Protein AF-A0A158DVG1-F1 (afdb_monomer)

pLDDT: mean 83.38, std 9.46, range [55.06, 93.0]

Foldseek 3Di:
DDDDDDDDQDPVNLVVQCVVCVPPDVVSVVVSVVSVVVVVLVVLLVVLVVVLVVCVVVVDPPNVVSVVVNVVSVVVVVVD

Nearest PDB structures (foldseek):
  8d06-assembly3_G  TM=8.338E-01  e=7.884E+00  synthetic construct
  6zhi-assembly4_C  TM=4.795E-01  e=7.395E+00  Plasmodium falciparum 3D7

Radius of gyration: 17.68 Å; Cα con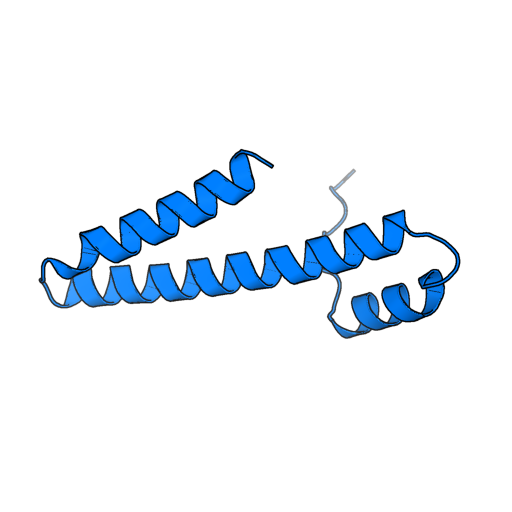tacts (8 Å, |Δi|>4): 30; chains: 1; bounding box: 31×32×47 Å

Mean predicted aligned error: 7.79 Å

Structure (mmCIF, N/CA/C/O backbone):
data_AF-A0A158DVG1-F1
#
_entry.id   AF-A0A158DVG1-F1
#
loop_
_atom_site.group_PDB
_atom_site.id
_atom_site.type_symbol
_atom_site.label_atom_id
_atom_site.label_alt_id
_atom_site.label_comp_id
_atom_site.label_asym_id
_atom_site.label_entity_id
_atom_site.label_seq_id
_atom_site.pdbx_PDB_ins_code
_atom_site.Cartn_x
_atom_site.Cartn_y
_atom_site.Cartn_z
_atom_site.occupancy
_atom_site.B_iso_or_equiv
_atom_site.auth_seq_id
_atom_site.auth_comp_id
_atom_site.auth_asym_id
_atom_site.auth_atom_id
_atom_site.pdbx_PDB_model_num
ATOM 1 N N . MET A 1 1 ? -15.546 -21.111 -19.816 1.00 61.53 1 MET A N 1
ATOM 2 C CA . MET A 1 1 ? -14.129 -21.062 -19.392 1.00 61.53 1 MET A CA 1
ATOM 3 C C . MET A 1 1 ? -14.069 -20.460 -17.996 1.00 61.53 1 MET A C 1
ATOM 5 O O . MET A 1 1 ? -14.785 -19.488 -17.783 1.00 61.53 1 MET A O 1
ATOM 9 N N . PRO A 1 2 ? -13.301 -21.024 -17.049 1.00 80.12 2 PRO A N 1
ATOM 10 C CA . PRO A 1 2 ? -13.088 -20.401 -15.742 1.00 80.12 2 PRO A CA 1
ATOM 11 C C . PRO A 1 2 ? -12.238 -19.127 -15.871 1.00 80.12 2 PRO A C 1
ATOM 13 O O . PRO A 1 2 ? -11.445 -19.004 -16.807 1.00 80.12 2 PRO A O 1
ATOM 16 N N . LEU A 1 3 ? -12.411 -18.181 -14.942 1.00 71.50 3 LEU A N 1
ATOM 17 C CA . LEU A 1 3 ? -11.559 -16.992 -14.862 1.00 71.50 3 LEU A CA 1
ATOM 18 C C . LEU A 1 3 ? -10.127 -17.412 -14.482 1.00 71.50 3 LEU A C 1
ATOM 20 O O . LEU A 1 3 ? -9.970 -18.272 -13.611 1.00 71.50 3 LEU A O 1
ATOM 24 N N . PRO A 1 4 ? -9.086 -16.841 -15.115 1.00 81.19 4 PRO A N 1
ATOM 25 C CA . PRO A 1 4 ? -7.708 -17.137 -14.751 1.00 81.19 4 PRO A CA 1
ATOM 26 C C . PRO A 1 4 ? -7.442 -16.740 -13.295 1.00 81.19 4 PRO A C 1
ATOM 28 O O . PRO A 1 4 ? -7.935 -15.719 -12.812 1.00 81.19 4 PRO A O 1
ATOM 31 N N . SER A 1 5 ? -6.653 -17.552 -12.591 1.00 77.88 5 SER A N 1
ATOM 32 C CA . SER A 1 5 ? -6.249 -17.259 -11.219 1.00 77.88 5 SER A CA 1
ATOM 33 C C . SER A 1 5 ? -5.384 -16.005 -11.190 1.00 77.88 5 SER A C 1
ATOM 35 O O . SER A 1 5 ? -4.333 -15.955 -11.834 1.00 77.88 5 SER A O 1
ATOM 37 N N . PHE A 1 6 ? -5.802 -15.009 -10.414 1.00 82.19 6 PHE A N 1
ATOM 38 C CA . PHE A 1 6 ? -4.961 -13.859 -10.126 1.00 82.19 6 PHE A CA 1
ATOM 39 C C . PHE A 1 6 ? -3.807 -14.290 -9.214 1.00 82.19 6 PHE A C 1
ATOM 41 O O . PHE A 1 6 ? -4.029 -14.731 -8.087 1.00 82.19 6 PHE A O 1
ATOM 48 N N . LEU A 1 7 ? -2.578 -14.165 -9.713 1.00 81.56 7 LEU A N 1
ATOM 49 C CA . LEU A 1 7 ? -1.359 -14.390 -8.945 1.00 81.56 7 LEU A CA 1
ATOM 50 C C . LEU A 1 7 ? -0.751 -13.023 -8.606 1.00 81.56 7 LEU A C 1
ATOM 52 O O . LEU A 1 7 ? -0.311 -12.318 -9.518 1.00 81.56 7 LEU A O 1
ATOM 56 N N . PRO A 1 8 ? -0.750 -12.608 -7.328 1.00 83.56 8 PRO A N 1
ATOM 57 C CA . PRO A 1 8 ? -0.151 -11.342 -6.942 1.00 83.56 8 PRO A CA 1
ATOM 58 C C . PRO A 1 8 ? 1.357 -11.381 -7.201 1.00 83.56 8 PRO A C 1
ATOM 60 O O . PRO A 1 8 ? 2.043 -12.327 -6.823 1.00 83.56 8 PRO A O 1
ATOM 63 N N . VAL A 1 9 ? 1.878 -10.322 -7.818 1.00 88.12 9 VAL A N 1
ATOM 64 C CA . VAL A 1 9 ? 3.302 -10.219 -8.162 1.00 88.12 9 VAL A CA 1
ATOM 65 C C . VAL A 1 9 ? 4.145 -10.176 -6.883 1.00 88.12 9 VAL A C 1
ATOM 67 O O . VAL A 1 9 ? 3.925 -9.344 -6.008 1.00 88.12 9 VAL A O 1
ATOM 70 N N . SER A 1 10 ? 5.145 -11.024 -6.721 1.00 89.94 10 SER A N 1
ATOM 71 C CA . SER A 1 10 ? 6.033 -10.962 -5.556 1.00 89.94 10 SER A CA 1
ATOM 72 C C . SER A 1 10 ? 6.945 -9.725 -5.586 1.00 89.94 10 SER A C 1
ATOM 74 O O . SER A 1 10 ? 7.199 -9.121 -6.630 1.00 89.94 10 SER A O 1
ATOM 76 N N . TYR A 1 11 ? 7.505 -9.345 -4.431 1.00 88.06 11 TYR A N 1
ATOM 77 C CA . TYR A 1 11 ? 8.543 -8.303 -4.377 1.00 88.06 11 TYR A CA 1
ATOM 78 C C . TYR A 1 11 ? 9.776 -8.661 -5.219 1.00 88.06 11 TYR A C 1
ATOM 80 O O . TYR A 1 11 ? 10.414 -7.778 -5.794 1.00 88.06 11 TYR A O 1
ATOM 88 N N . HIS A 1 12 ? 10.112 -9.952 -5.308 1.00 91.00 12 HIS A N 1
ATOM 89 C CA . HIS A 1 12 ? 11.208 -10.422 -6.148 1.00 91.00 12 HIS A CA 1
ATOM 90 C C . HIS A 1 12 ? 10.917 -10.154 -7.629 1.00 91.00 12 HIS A C 1
ATOM 92 O O . HIS A 1 12 ? 11.744 -9.560 -8.317 1.00 91.00 12 HIS A O 1
ATOM 98 N N . GLU A 1 13 ? 9.721 -10.508 -8.100 1.00 91.25 13 GLU A N 1
ATOM 99 C CA . GLU A 1 13 ? 9.301 -10.266 -9.482 1.00 91.25 13 GLU A CA 1
ATOM 100 C C . GLU A 1 13 ? 9.235 -8.771 -9.809 1.00 91.25 13 GLU A C 1
ATOM 102 O O . GLU A 1 13 ? 9.737 -8.367 -10.855 1.00 91.25 13 GLU A O 1
ATOM 107 N N . LEU A 1 14 ? 8.731 -7.926 -8.899 1.00 91.31 14 LEU A N 1
ATOM 108 C CA . LEU A 1 14 ? 8.763 -6.467 -9.075 1.00 91.31 14 LEU A CA 1
ATOM 109 C C . LEU A 1 14 ? 10.195 -5.934 -9.213 1.00 91.31 14 LEU A C 1
ATOM 111 O O . LEU A 1 14 ? 10.458 -5.101 -10.079 1.00 91.31 14 LEU A O 1
ATOM 115 N N . ARG A 1 15 ? 11.149 -6.437 -8.415 1.00 90.69 15 ARG A N 1
ATOM 116 C CA . ARG A 1 15 ? 12.570 -6.063 -8.542 1.00 90.69 1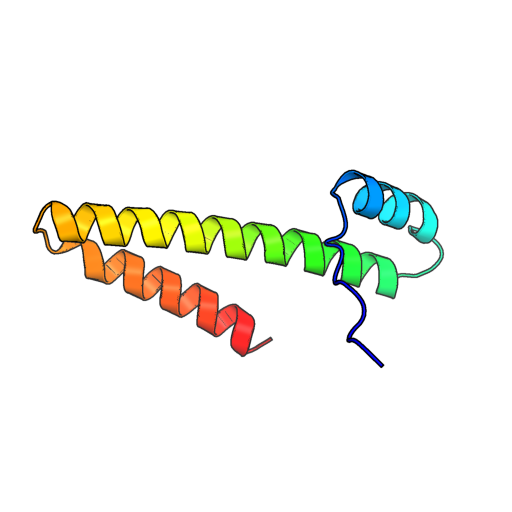5 ARG A CA 1
ATOM 117 C C . ARG A 1 15 ? 13.170 -6.525 -9.866 1.00 90.69 15 ARG A C 1
ATOM 119 O O . ARG A 1 15 ? 13.938 -5.782 -10.475 1.00 90.69 15 ARG A O 1
ATOM 126 N N . VAL A 1 16 ? 12.829 -7.731 -10.318 1.00 93.00 16 VAL A N 1
ATOM 127 C CA . VAL A 1 16 ? 13.269 -8.244 -11.621 1.00 93.00 16 VAL A CA 1
ATOM 128 C C . VAL A 1 16 ? 12.717 -7.372 -12.749 1.00 93.00 16 VAL A C 1
ATOM 130 O O . VAL A 1 16 ?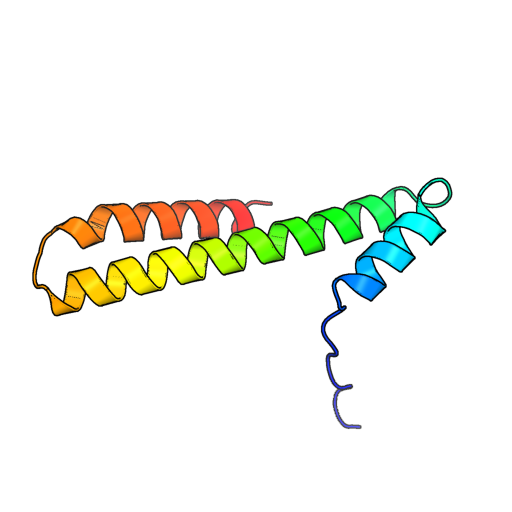 13.486 -6.974 -13.624 1.00 93.00 16 VAL A O 1
ATOM 133 N N . LEU A 1 17 ? 11.428 -7.020 -12.710 1.00 90.44 17 LEU A N 1
ATOM 134 C CA . LEU A 1 17 ? 10.791 -6.119 -13.676 1.00 90.44 17 LEU A CA 1
ATOM 135 C C . LEU A 1 17 ? 11.450 -4.736 -13.668 1.00 90.44 17 LEU A C 1
ATOM 137 O O . LEU A 1 17 ? 11.836 -4.238 -14.725 1.00 90.44 17 LEU A O 1
ATOM 141 N N . TRP A 1 18 ? 11.673 -4.162 -12.485 1.00 90.00 18 TRP A N 1
ATOM 142 C CA . TRP A 1 18 ? 12.366 -2.885 -12.333 1.00 90.00 18 TRP A CA 1
ATOM 143 C C . TRP A 1 18 ? 13.743 -2.899 -12.997 1.00 90.00 18 TRP A C 1
ATOM 145 O O . TRP A 1 18 ? 14.039 -2.032 -13.812 1.00 90.00 18 TRP A O 1
ATOM 155 N N . CYS A 1 19 ? 14.580 -3.896 -12.691 1.00 90.75 19 CYS A N 1
ATOM 156 C CA . CYS A 1 19 ? 15.924 -4.008 -13.257 1.00 90.75 19 CYS A CA 1
ATOM 157 C C . CYS A 1 19 ? 15.904 -4.257 -14.770 1.00 90.75 19 CYS A C 1
ATOM 159 O O . CYS A 1 19 ? 16.713 -3.681 -15.495 1.00 90.75 19 CYS A O 1
ATOM 161 N N . ARG A 1 20 ? 14.981 -5.098 -15.250 1.00 90.62 20 ARG A N 1
ATOM 162 C CA . ARG A 1 20 ? 14.889 -5.489 -16.662 1.00 90.62 20 ARG A CA 1
ATOM 163 C C . ARG A 1 20 ? 14.442 -4.337 -17.561 1.00 90.62 20 ARG A C 1
ATOM 165 O O . ARG A 1 20 ? 14.963 -4.202 -18.666 1.00 90.62 20 ARG A O 1
ATOM 172 N N . TYR A 1 21 ? 13.508 -3.510 -17.093 1.00 87.50 21 TYR A N 1
ATOM 173 C CA . TYR A 1 21 ? 12.894 -2.452 -17.902 1.00 87.50 21 TYR A CA 1
ATOM 174 C C . TYR A 1 21 ? 13.393 -1.041 -17.567 1.00 87.50 21 TYR A C 1
ATOM 176 O O . TYR A 1 21 ? 13.001 -0.086 -18.234 1.00 87.50 21 TYR A O 1
ATOM 184 N N . ARG A 1 22 ? 14.337 -0.906 -16.622 1.00 76.12 22 ARG A N 1
ATOM 185 C CA . ARG A 1 22 ? 14.801 0.376 -16.061 1.00 76.12 22 ARG A CA 1
ATOM 186 C C . ARG A 1 22 ? 15.189 1.460 -17.075 1.00 76.12 22 ARG A C 1
ATOM 188 O O . ARG A 1 22 ? 15.086 2.642 -16.776 1.00 76.12 22 ARG A O 1
ATOM 195 N N . ALA A 1 23 ? 15.717 1.061 -18.226 1.00 75.62 23 ALA A N 1
ATOM 196 C CA . ALA A 1 23 ? 16.199 1.972 -19.266 1.00 75.62 23 ALA A CA 1
ATOM 197 C C . ALA A 1 23 ? 15.447 1.812 -20.596 1.00 75.62 23 ALA A C 1
ATOM 199 O O . ALA A 1 23 ? 15.813 2.443 -21.581 1.00 75.62 23 ALA A O 1
ATOM 200 N N . ARG A 1 24 ? 14.448 0.923 -20.645 1.00 83.81 24 ARG A N 1
ATOM 201 C CA . ARG A 1 24 ? 13.750 0.553 -21.883 1.00 83.81 24 ARG A CA 1
ATOM 202 C C . ARG A 1 24 ? 12.305 1.013 -21.909 1.00 83.81 24 ARG A C 1
ATOM 204 O O . ARG A 1 24 ? 11.810 1.282 -22.994 1.00 83.81 24 ARG A O 1
ATOM 211 N N . ASP A 1 25 ? 11.652 1.075 -20.752 1.00 89.75 25 ASP A N 1
ATOM 212 C CA . ASP A 1 25 ? 10.224 1.357 -20.694 1.00 89.75 25 ASP A CA 1
ATOM 213 C C . ASP A 1 25 ? 9.859 2.139 -19.414 1.00 89.75 25 ASP A C 1
ATOM 215 O O . ASP A 1 25 ? 9.832 1.559 -18.319 1.00 89.75 25 ASP A O 1
ATOM 219 N N . PRO A 1 26 ? 9.610 3.457 -19.523 1.00 88.25 26 PRO A N 1
ATOM 220 C CA . PRO A 1 26 ? 9.231 4.286 -18.383 1.00 88.25 26 PRO A CA 1
ATOM 221 C C . PRO A 1 26 ? 7.827 3.963 -17.846 1.00 88.25 26 PRO A C 1
ATOM 223 O O . PRO A 1 26 ? 7.562 4.207 -16.666 1.00 88.25 26 PRO A O 1
ATOM 226 N N . ASP A 1 27 ? 6.939 3.383 -18.656 1.00 90.88 27 ASP A N 1
ATOM 227 C CA . ASP A 1 27 ? 5.583 3.041 -18.225 1.00 90.88 27 ASP A CA 1
ATOM 228 C C . ASP A 1 27 ? 5.598 1.808 -17.318 1.00 90.88 27 ASP A C 1
ATOM 230 O O . ASP A 1 27 ? 4.947 1.798 -16.270 1.00 90.88 27 ASP A O 1
ATOM 234 N N . VAL A 1 28 ? 6.436 0.811 -17.627 1.00 89.25 28 VAL A N 1
ATOM 235 C CA . VAL A 1 28 ? 6.656 -0.344 -16.735 1.00 89.25 28 VAL A CA 1
ATOM 236 C C . VAL A 1 28 ? 7.250 0.097 -15.396 1.00 89.25 28 VAL A C 1
ATOM 238 O O . VAL A 1 28 ? 6.861 -0.418 -14.347 1.00 89.25 28 VAL A O 1
ATOM 241 N N . GLN A 1 29 ? 8.159 1.076 -15.393 1.00 87.88 29 GLN A N 1
ATOM 242 C CA . GLN A 1 29 ? 8.690 1.630 -14.143 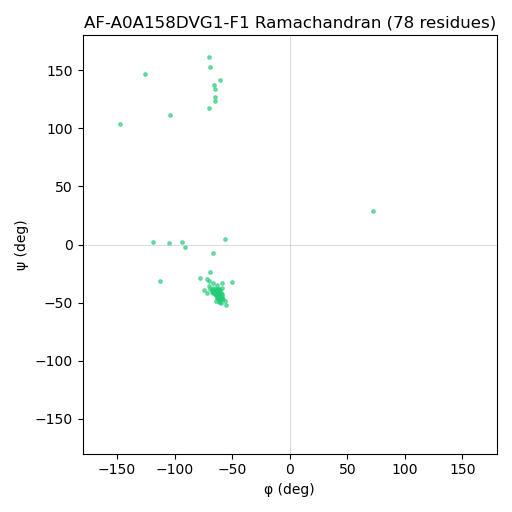1.00 87.88 29 GLN A CA 1
ATOM 243 C C . GLN A 1 29 ? 7.605 2.307 -13.315 1.00 87.88 29 GLN A C 1
ATOM 245 O O . GLN A 1 29 ? 7.520 2.065 -12.109 1.00 87.88 29 GLN A O 1
ATOM 250 N N . ARG A 1 30 ? 6.775 3.137 -13.956 1.00 91.00 30 ARG A N 1
ATOM 251 C CA . ARG A 1 30 ? 5.656 3.802 -13.289 1.00 91.00 30 ARG A CA 1
ATOM 252 C C . ARG A 1 30 ? 4.695 2.774 -12.697 1.00 91.00 30 ARG A C 1
ATOM 254 O O . ARG A 1 30 ? 4.321 2.924 -11.541 1.00 91.00 30 ARG 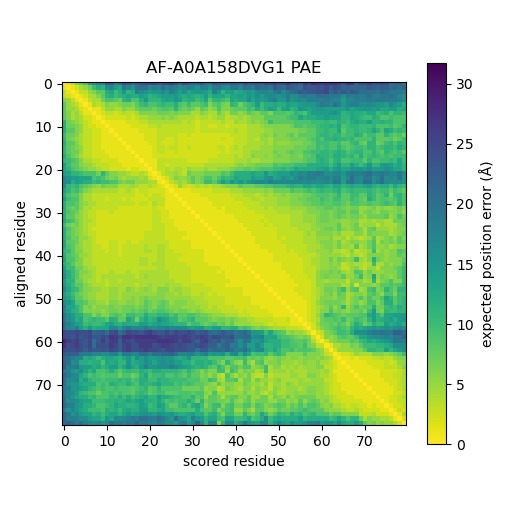A O 1
ATOM 261 N N . LEU A 1 31 ? 4.386 1.703 -13.429 1.00 91.69 31 LEU A N 1
ATOM 262 C CA . LEU A 1 31 ? 3.53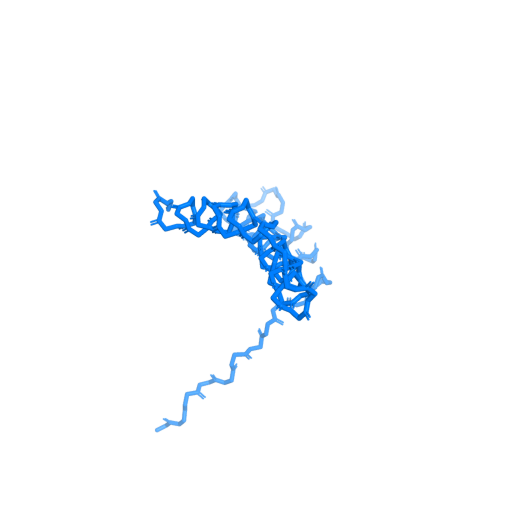2 0.616 -12.949 1.00 91.69 31 LEU A CA 1
ATOM 263 C C . LEU A 1 31 ? 4.136 -0.106 -11.732 1.00 91.69 31 LEU A C 1
ATOM 265 O O . LEU A 1 31 ? 3.440 -0.362 -10.755 1.00 91.69 31 LEU A O 1
ATOM 269 N N . VAL A 1 32 ? 5.435 -0.422 -11.754 1.00 91.81 32 VAL A N 1
ATOM 270 C CA . VAL A 1 32 ? 6.104 -1.072 -10.612 1.00 91.81 32 VAL A CA 1
ATOM 271 C C . VAL A 1 32 ? 6.062 -0.182 -9.366 1.00 91.81 32 VAL A C 1
ATOM 273 O O . VAL A 1 32 ? 5.790 -0.676 -8.270 1.00 91.81 32 VAL A O 1
ATOM 276 N N . L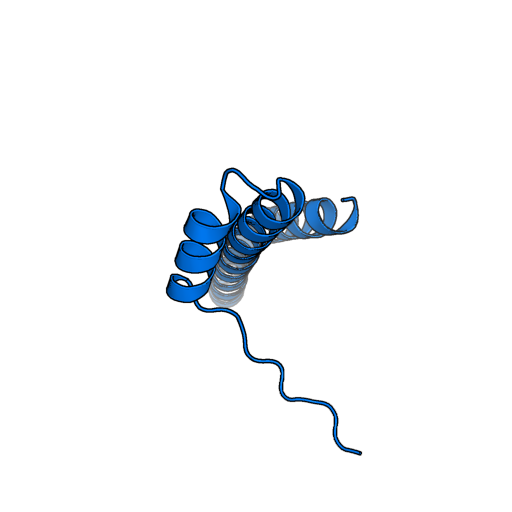EU A 1 33 ? 6.293 1.124 -9.527 1.00 91.94 33 LEU A N 1
ATOM 277 C CA . LEU A 1 33 ? 6.211 2.089 -8.427 1.00 91.94 33 LEU A CA 1
ATOM 278 C C . LEU A 1 33 ? 4.781 2.247 -7.905 1.00 91.94 33 LEU A C 1
ATOM 280 O O . LEU A 1 33 ? 4.586 2.277 -6.693 1.00 91.94 33 LEU A O 1
ATOM 284 N N . GLU A 1 34 ? 3.794 2.297 -8.797 1.00 92.62 34 GLU A N 1
ATOM 285 C CA . GLU A 1 34 ? 2.365 2.298 -8.464 1.00 92.62 34 GLU A CA 1
ATOM 286 C C . GLU A 1 34 ? 1.994 1.075 -7.617 1.00 92.62 34 GLU A C 1
ATOM 288 O O . GLU A 1 34 ? 1.422 1.222 -6.540 1.00 92.62 34 GLU A O 1
ATOM 293 N N . VAL A 1 35 ? 2.403 -0.130 -8.028 1.00 92.81 35 VAL A N 1
ATOM 294 C CA . VAL A 1 35 ? 2.140 -1.359 -7.262 1.00 92.81 35 VAL A CA 1
ATOM 295 C C . VAL A 1 35 ? 2.784 -1.302 -5.875 1.00 92.81 35 VAL A C 1
ATOM 297 O O . VAL A 1 35 ? 2.159 -1.695 -4.889 1.00 92.81 35 VAL A O 1
ATOM 300 N N . GLN A 1 36 ? 4.026 -0.822 -5.775 1.00 92.06 36 GLN A N 1
ATOM 301 C CA . GLN A 1 36 ? 4.706 -0.701 -4.485 1.00 92.06 36 GLN A CA 1
ATOM 302 C C . GLN A 1 36 ? 4.035 0.341 -3.580 1.00 92.06 36 GLN A C 1
ATOM 304 O O . GLN A 1 36 ? 3.870 0.097 -2.386 1.00 92.06 36 GLN A O 1
ATOM 309 N N . ARG A 1 37 ? 3.604 1.470 -4.148 1.00 91.94 37 ARG A N 1
ATOM 310 C CA . ARG A 1 37 ? 2.840 2.501 -3.443 1.00 91.94 37 ARG A CA 1
ATOM 311 C C . ARG A 1 37 ? 1.519 1.943 -2.914 1.00 91.94 37 ARG A C 1
ATOM 313 O O . ARG A 1 37 ? 1.243 2.097 -1.730 1.00 91.94 37 ARG A O 1
ATOM 320 N N . PHE A 1 38 ? 0.741 1.261 -3.756 1.00 91.00 38 PHE A N 1
ATOM 321 C CA . PHE A 1 38 ? -0.546 0.681 -3.361 1.00 91.00 38 PHE A CA 1
ATOM 322 C C . PHE A 1 38 ? -0.415 -0.325 -2.219 1.00 91.00 38 PHE A C 1
ATOM 324 O O . PHE A 1 38 ? -1.260 -0.342 -1.331 1.00 91.00 38 PHE A O 1
ATOM 331 N N . ARG A 1 39 ? 0.657 -1.127 -2.193 1.00 92.38 39 ARG A N 1
ATOM 332 C CA . ARG A 1 39 ? 0.930 -2.023 -1.055 1.00 92.38 39 ARG A CA 1
ATOM 333 C C . ARG A 1 39 ? 1.086 -1.256 0.248 1.00 92.38 39 ARG A C 1
ATOM 335 O O . ARG A 1 39 ? 0.434 -1.611 1.216 1.00 92.38 39 ARG A O 1
ATOM 342 N N . GLY A 1 40 ? 1.862 -0.173 0.236 1.00 91.62 40 GLY A N 1
ATOM 343 C CA . GLY A 1 40 ? 2.020 0.679 1.415 1.00 91.62 40 GLY A CA 1
ATOM 344 C C . GLY A 1 40 ? 0.700 1.292 1.888 1.00 91.62 40 GLY A C 1
ATOM 345 O O . GLY A 1 40 ? 0.439 1.327 3.083 1.00 91.62 40 GLY A O 1
ATOM 346 N N . VAL A 1 41 ? -0.167 1.710 0.961 1.00 92.38 41 VAL A N 1
ATOM 347 C CA . VAL A 1 41 ? -1.496 2.247 1.303 1.00 92.38 41 VAL A CA 1
ATOM 348 C C . VAL A 1 41 ? -2.394 1.180 1.933 1.00 92.38 41 VAL A C 1
ATOM 350 O O . VAL A 1 41 ? -3.111 1.467 2.889 1.00 92.38 41 VAL A O 1
ATOM 353 N N . VAL A 1 42 ? -2.363 -0.054 1.419 1.00 91.44 42 VAL A N 1
ATOM 354 C CA . VAL A 1 42 ? -3.117 -1.177 1.999 1.00 91.44 42 VAL A CA 1
ATOM 355 C C . VAL A 1 42 ? -2.600 -1.518 3.396 1.00 91.44 42 VAL A C 1
A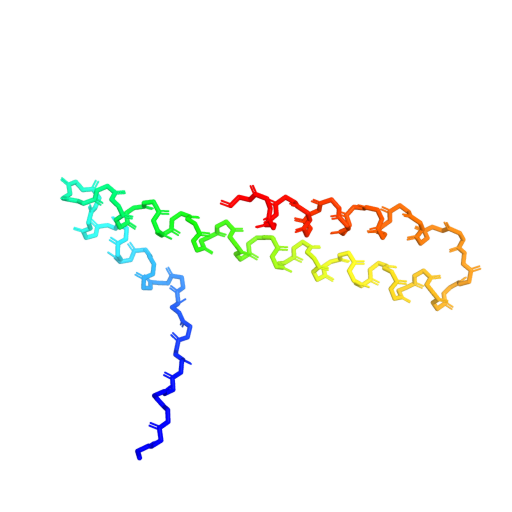TOM 357 O O . VAL A 1 42 ? -3.411 -1.719 4.300 1.00 91.44 42 VAL A O 1
ATOM 360 N N . ASP A 1 43 ? -1.280 -1.531 3.587 1.00 91.81 43 ASP A N 1
ATOM 361 C CA . ASP A 1 43 ? -0.665 -1.765 4.894 1.00 91.81 43 ASP A CA 1
ATOM 362 C C . ASP A 1 43 ? -1.080 -0.670 5.900 1.00 91.81 43 ASP A C 1
ATOM 364 O O . ASP A 1 43 ? -1.534 -0.982 7.001 1.00 91.81 43 ASP A O 1
ATOM 368 N N . GLU A 1 44 ? -1.048 0.608 5.504 1.00 91.56 44 GLU A N 1
ATOM 369 C CA . GLU A 1 44 ? -1.480 1.734 6.350 1.00 91.56 44 GLU A CA 1
ATOM 370 C C . GLU A 1 44 ? -2.982 1.674 6.679 1.00 91.56 44 GLU A C 1
ATOM 372 O O . GLU A 1 44 ? -3.400 1.912 7.817 1.00 91.56 44 GLU A O 1
ATOM 377 N N . ALA A 1 45 ? -3.818 1.303 5.706 1.00 90.62 45 ALA A N 1
ATOM 378 C CA . ALA A 1 45 ? -5.245 1.093 5.933 1.00 90.62 45 ALA A CA 1
ATOM 379 C C . ALA A 1 45 ? -5.498 -0.038 6.944 1.00 90.62 45 ALA A C 1
ATOM 381 O O . ALA A 1 45 ? -6.390 0.081 7.790 1.00 90.62 45 ALA A O 1
ATOM 382 N N . TYR A 1 46 ? -4.703 -1.110 6.889 1.00 90.19 46 TYR A N 1
ATOM 383 C CA . TYR A 1 46 ? -4.787 -2.221 7.832 1.00 90.19 46 TYR A CA 1
ATOM 384 C C . TYR A 1 46 ? -4.364 -1.810 9.251 1.00 90.19 46 TYR A C 1
ATOM 386 O O . TYR A 1 46 ? -5.041 -2.154 10.220 1.00 90.19 46 TYR A O 1
ATOM 394 N N . GLU A 1 47 ? -3.305 -1.012 9.398 1.00 90.56 47 GLU A N 1
ATOM 395 C CA . GLU A 1 47 ? -2.909 -0.450 10.697 1.00 90.56 47 GLU A CA 1
ATOM 396 C C . GLU A 1 47 ? -4.013 0.433 11.300 1.00 90.56 47 GLU A C 1
ATOM 398 O O . GLU A 1 47 ? -4.373 0.282 12.472 1.00 90.56 47 GLU A O 1
ATOM 403 N N . LEU A 1 48 ? -4.615 1.317 10.497 1.00 89.25 48 LEU A N 1
ATOM 404 C CA . LEU A 1 48 ? -5.731 2.158 10.939 1.00 89.25 48 LEU A CA 1
ATOM 405 C C . LEU A 1 48 ? -6.949 1.328 11.353 1.00 89.25 48 LEU A C 1
ATOM 407 O O . LEU A 1 48 ? -7.584 1.642 12.362 1.00 89.25 48 LEU A O 1
ATOM 411 N N . GLN A 1 49 ? -7.259 0.256 10.617 1.00 87.50 49 GLN A N 1
ATOM 412 C CA . GLN A 1 49 ? -8.326 -0.674 10.983 1.00 87.50 49 GLN A CA 1
ATOM 413 C C . GLN A 1 49 ? -8.084 -1.273 12.378 1.00 87.50 49 GLN A C 1
ATOM 415 O O . GLN A 1 49 ? -8.999 -1.270 13.203 1.00 87.50 49 GLN A O 1
ATOM 420 N N . GLN A 1 50 ? -6.866 -1.739 12.674 1.00 88.31 50 GLN A N 1
ATOM 421 C CA . GLN A 1 50 ? -6.537 -2.297 13.992 1.00 88.31 50 GLN A CA 1
ATOM 422 C C . GLN A 1 50 ? -6.694 -1.266 15.114 1.00 88.31 50 GLN A C 1
ATOM 424 O O . GLN A 1 50 ? -7.203 -1.593 16.188 1.00 88.31 50 GLN A O 1
ATOM 429 N N . VAL A 1 51 ? -6.296 -0.012 14.874 1.00 86.06 51 VAL A N 1
ATOM 430 C CA . VAL A 1 51 ? -6.485 1.082 15.839 1.00 86.06 51 VAL A CA 1
ATOM 431 C C . VAL A 1 51 ? -7.972 1.326 16.098 1.00 86.06 51 VAL A C 1
ATOM 433 O O . VAL A 1 51 ? -8.382 1.413 17.255 1.00 86.06 51 VAL A O 1
ATOM 436 N N . ILE A 1 52 ? -8.793 1.388 15.045 1.00 84.12 52 ILE A N 1
ATOM 437 C CA . ILE A 1 52 ? -10.250 1.553 15.162 1.00 84.12 52 ILE A CA 1
ATOM 438 C C . ILE A 1 52 ? -10.859 0.410 15.979 1.00 84.12 52 ILE A C 1
ATOM 440 O O . ILE A 1 52 ? -11.673 0.666 16.868 1.00 84.12 52 ILE A O 1
ATOM 444 N N . GLU A 1 53 ? -10.463 -0.832 15.697 1.00 82.88 53 GLU A N 1
ATOM 445 C CA . GLU A 1 53 ? -10.954 -2.019 16.395 1.00 82.88 53 GLU A CA 1
ATOM 446 C C . GLU A 1 53 ? -10.551 -2.018 17.875 1.00 82.88 53 GLU A C 1
ATOM 448 O O . GLU A 1 53 ? -11.387 -2.275 18.745 1.00 82.88 53 GLU A O 1
ATOM 453 N N . LYS A 1 54 ? -9.299 -1.665 18.182 1.00 82.50 54 LYS A N 1
ATOM 454 C CA . LYS A 1 54 ? -8.815 -1.531 19.559 1.00 82.50 54 LYS A CA 1
ATOM 455 C C . LYS A 1 54 ? -9.582 -0.448 20.321 1.00 82.50 54 LYS A C 1
ATOM 457 O O . LYS A 1 54 ? -10.100 -0.718 21.401 1.00 82.50 54 LYS A O 1
ATOM 462 N N . CYS A 1 55 ? -9.723 0.748 19.747 1.00 78.00 55 CYS A N 1
ATOM 463 C CA . CYS A 1 55 ? -10.450 1.851 20.381 1.00 78.00 55 CYS A CA 1
ATOM 464 C C . CYS A 1 55 ? -11.938 1.538 20.592 1.00 78.00 55 CYS A C 1
ATOM 466 O O . CYS A 1 55 ? -12.501 1.949 21.605 1.00 78.00 55 CYS A O 1
ATOM 468 N N . TRP A 1 56 ? -12.569 0.796 19.672 1.00 74.69 56 TRP A N 1
ATOM 469 C CA . TRP A 1 56 ? -13.950 0.331 19.841 1.00 74.69 56 TRP A CA 1
ATOM 470 C C . TRP A 1 56 ? -14.089 -0.610 21.036 1.00 74.69 56 TRP A C 1
ATOM 472 O O . TRP A 1 56 ? -15.010 -0.465 21.835 1.00 74.69 56 TRP A O 1
ATOM 482 N N . ARG A 1 57 ? -13.155 -1.559 21.179 1.00 76.12 57 ARG A N 1
ATOM 483 C CA . ARG A 1 57 ? -13.137 -2.509 22.300 1.00 76.12 57 ARG A CA 1
ATOM 484 C C . ARG A 1 57 ? -12.851 -1.825 23.640 1.00 76.12 57 ARG A C 1
ATOM 486 O O . ARG A 1 57 ? -13.370 -2.265 24.658 1.00 76.12 57 ARG A O 1
ATOM 493 N N . GLU A 1 58 ? -12.048 -0.764 23.637 1.0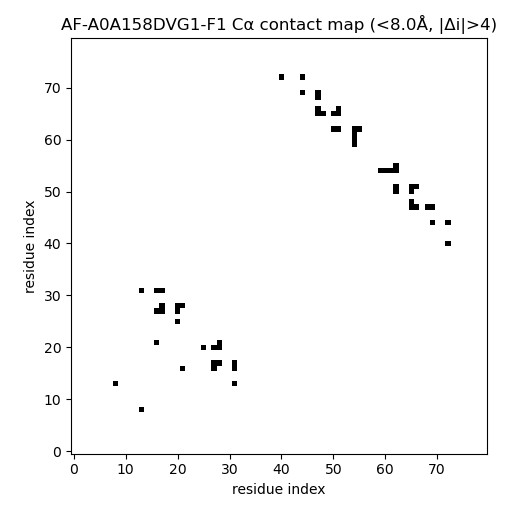0 79.19 58 GLU A N 1
ATOM 494 C CA . GLU A 1 58 ? -11.628 -0.031 24.841 1.00 79.19 58 GLU A CA 1
ATOM 495 C C . GLU A 1 58 ? -12.567 1.141 25.215 1.00 79.19 58 GLU A C 1
ATOM 497 O O . GLU A 1 58 ? -12.376 1.772 26.252 1.00 79.19 58 GLU A O 1
ATOM 502 N N . GLY A 1 59 ? -13.617 1.412 24.425 1.00 60.22 59 GLY A N 1
ATOM 503 C CA . GLY A 1 59 ? -14.728 2.300 24.798 1.00 60.22 59 GLY A CA 1
ATOM 504 C C . GLY A 1 59 ? -14.419 3.806 24.826 1.00 60.22 59 GLY A C 1
ATOM 505 O O . GLY A 1 59 ? -15.044 4.532 25.596 1.00 60.22 59 GLY A O 1
ATOM 506 N N . GLY A 1 60 ? -13.471 4.296 24.015 1.00 60.88 60 GLY A N 1
ATOM 507 C CA . GLY A 1 60 ? -13.009 5.694 24.057 1.00 60.88 60 GLY A CA 1
ATOM 508 C C . GLY A 1 60 ? -13.072 6.451 22.723 1.00 60.88 60 GLY A C 1
ATOM 509 O O . GLY A 1 60 ? -12.802 5.900 21.659 1.00 60.88 60 GLY A O 1
ATOM 510 N N . HIS A 1 61 ? -13.342 7.761 22.795 1.00 58.28 61 HIS A N 1
ATOM 511 C CA . HIS A 1 61 ? -13.496 8.728 21.687 1.00 58.28 61 HIS A CA 1
ATOM 512 C C . HIS A 1 61 ? -12.311 8.865 20.690 1.00 58.28 61 HIS A C 1
ATOM 514 O O . HIS A 1 61 ? -12.378 9.688 19.777 1.00 58.28 61 HIS A O 1
ATOM 520 N N . GLY A 1 62 ? -11.241 8.063 20.799 1.00 60.19 62 GLY A N 1
ATOM 521 C CA . GLY A 1 62 ? -10.084 8.065 19.882 1.00 60.19 62 GLY A CA 1
ATOM 522 C C . GLY A 1 62 ? -10.389 7.599 18.448 1.00 60.19 62 GLY A C 1
ATOM 523 O O . GLY A 1 62 ? -9.554 7.721 17.554 1.00 60.19 62 GLY A O 1
ATOM 524 N N . GLN A 1 63 ? -11.603 7.107 18.210 1.00 63.53 63 GLN A N 1
ATOM 525 C CA . GLN A 1 63 ? -12.041 6.508 16.951 1.00 63.53 63 GLN A CA 1
ATOM 526 C C . GLN A 1 63 ? -12.207 7.494 15.783 1.00 63.53 63 GLN A C 1
ATOM 528 O O . GLN A 1 63 ? -11.976 7.130 14.631 1.00 63.53 63 GLN A O 1
ATOM 533 N N . LEU A 1 64 ? -12.582 8.747 16.066 1.00 69.69 64 LEU A N 1
ATOM 534 C CA . LEU A 1 64 ? -12.885 9.756 15.039 1.00 69.69 64 LEU A CA 1
ATOM 535 C C . LEU A 1 64 ? -11.661 10.126 14.190 1.00 69.69 64 LEU A C 1
ATOM 537 O O . LEU A 1 64 ? -11.782 10.291 12.980 1.00 69.69 64 LEU A O 1
ATOM 541 N N . VAL A 1 65 ? -10.474 10.206 14.799 1.00 78.94 65 VAL A N 1
ATOM 542 C CA . VAL A 1 65 ? -9.244 10.592 14.087 1.00 78.94 65 VAL A CA 1
ATOM 543 C C . VAL A 1 65 ? -8.763 9.479 13.154 1.00 78.94 65 VAL A C 1
ATOM 545 O O . VAL A 1 65 ? -8.361 9.761 12.028 1.00 78.94 65 VAL A O 1
ATOM 548 N N . ALA A 1 66 ? -8.814 8.215 13.586 1.00 79.19 66 ALA A N 1
ATOM 549 C CA . ALA A 1 66 ? -8.412 7.086 12.745 1.00 79.19 66 ALA A CA 1
ATOM 550 C C . ALA A 1 66 ? -9.373 6.887 11.559 1.00 79.19 66 ALA A C 1
ATOM 552 O O . ALA A 1 66 ? -8.921 6.653 10.439 1.00 79.19 66 ALA A O 1
ATOM 553 N N . LEU A 1 67 ? -10.681 7.062 11.782 1.00 79.31 67 LEU A N 1
ATOM 554 C CA . LEU A 1 67 ? -11.688 7.046 10.717 1.00 79.31 67 LEU A CA 1
ATOM 555 C C . LEU A 1 67 ? -11.478 8.175 9.703 1.00 79.31 67 LEU A C 1
ATOM 557 O O . LEU A 1 67 ? -11.563 7.931 8.501 1.00 79.31 67 LEU A O 1
ATOM 561 N N . GLU A 1 68 ? -11.159 9.387 10.163 1.00 82.00 68 GLU A N 1
ATOM 562 C CA . GLU A 1 68 ? -10.881 10.508 9.261 1.00 82.00 68 GLU A CA 1
ATOM 563 C C . GLU A 1 68 ? -9.599 10.277 8.447 1.00 82.00 68 GLU A C 1
ATOM 565 O O . GLU A 1 68 ? -9.582 10.508 7.240 1.00 82.00 68 GLU A O 1
ATOM 570 N N . LYS A 1 69 ? -8.541 9.730 9.060 1.00 84.19 69 LYS A N 1
ATOM 571 C CA . LYS A 1 69 ? -7.321 9.347 8.331 1.00 84.19 69 LYS A CA 1
ATOM 572 C C . LYS A 1 69 ? -7.589 8.276 7.275 1.00 84.19 69 LYS A C 1
ATOM 574 O O . LYS A 1 69 ? -7.157 8.433 6.135 1.00 84.19 69 LYS A O 1
ATOM 579 N N . LEU A 1 70 ? -8.345 7.233 7.623 1.00 85.00 70 LEU A N 1
ATOM 580 C CA . LEU A 1 70 ? -8.726 6.187 6.674 1.00 85.00 70 LEU A CA 1
ATOM 581 C C . LEU A 1 70 ? -9.550 6.771 5.518 1.00 85.00 70 LEU A C 1
ATOM 583 O O . LEU A 1 70 ? -9.298 6.463 4.355 1.00 85.00 70 LEU A O 1
ATOM 587 N N . ARG A 1 71 ? -10.494 7.667 5.822 1.00 83.19 71 ARG A N 1
ATOM 588 C CA . ARG A 1 71 ? -11.282 8.382 4.814 1.00 83.19 71 ARG A CA 1
ATOM 589 C C . ARG A 1 71 ? -10.394 9.189 3.864 1.00 83.19 71 ARG A C 1
ATOM 591 O O . ARG A 1 71 ? -10.625 9.139 2.657 1.00 83.19 71 ARG A O 1
ATOM 598 N N . LEU A 1 72 ? -9.398 9.917 4.373 1.00 86.81 72 LEU A N 1
ATOM 599 C CA . LEU A 1 72 ? -8.463 10.683 3.541 1.00 86.81 72 LEU A CA 1
ATOM 600 C C . LEU A 1 72 ? -7.626 9.775 2.633 1.00 86.81 72 LEU A C 1
ATOM 602 O O . LEU A 1 72 ? -7.497 10.077 1.447 1.00 86.81 72 LEU A O 1
ATOM 606 N N . LEU A 1 73 ? -7.113 8.652 3.149 1.00 87.06 73 LEU A N 1
ATOM 607 C CA . LEU A 1 73 ? -6.376 7.670 2.344 1.00 87.06 73 LEU A CA 1
ATOM 608 C C . LEU A 1 73 ? -7.243 7.114 1.209 1.00 87.06 73 LEU A C 1
ATOM 610 O O . LEU A 1 73 ? -6.848 7.172 0.047 1.00 87.06 73 LEU A O 1
ATOM 614 N N . LEU A 1 74 ? -8.461 6.666 1.522 1.00 83.81 74 LEU A N 1
ATOM 615 C CA . LEU A 1 74 ? -9.391 6.138 0.521 1.00 83.81 74 LEU A CA 1
ATOM 616 C C . LEU A 1 74 ? -9.798 7.195 -0.515 1.00 83.81 74 LEU A C 1
ATOM 618 O O . LEU A 1 74 ? -9.930 6.886 -1.698 1.00 83.81 74 LEU A O 1
ATOM 622 N N . ASN A 1 75 ? -9.989 8.449 -0.099 1.00 79.62 75 ASN A N 1
ATOM 623 C CA . ASN A 1 75 ? -10.339 9.529 -1.019 1.00 79.62 75 ASN A CA 1
ATOM 624 C C . ASN A 1 75 ? -9.171 9.905 -1.945 1.00 79.62 75 ASN A C 1
ATOM 626 O O . ASN A 1 75 ? -9.395 10.195 -3.120 1.00 79.62 75 ASN A O 1
ATOM 630 N N . ASN A 1 76 ? -7.935 9.853 -1.442 1.00 81.44 76 ASN A N 1
ATOM 631 C CA . ASN A 1 76 ? -6.734 10.085 -2.244 1.00 81.44 76 ASN A CA 1
ATOM 632 C C . ASN A 1 76 ? -6.524 8.991 -3.298 1.00 81.44 76 ASN A C 1
ATOM 634 O O . ASN A 1 76 ? -6.133 9.320 -4.413 1.00 81.44 76 ASN A O 1
ATOM 638 N N . GLU A 1 77 ? -6.816 7.723 -2.985 1.00 80.44 77 GLU A N 1
ATOM 639 C CA . GLU A 1 77 ? -6.785 6.654 -3.998 1.00 80.44 77 GLU A CA 1
ATOM 640 C C . GLU A 1 77 ? -7.946 6.747 -4.993 1.00 80.44 77 GLU A C 1
ATOM 642 O O . GLU A 1 77 ? -7.798 6.356 -6.141 1.00 80.44 77 GLU A O 1
ATOM 647 N N . ARG A 1 78 ? -9.108 7.273 -4.585 1.00 72.06 78 ARG A N 1
ATOM 648 C CA . ARG A 1 78 ? -10.285 7.375 -5.464 1.00 72.06 78 ARG A CA 1
ATOM 649 C C . ARG A 1 78 ? -10.220 8.536 -6.461 1.00 72.06 78 ARG A C 1
ATOM 651 O O . ARG A 1 78 ? -10.876 8.480 -7.496 1.00 72.06 78 ARG A O 1
ATOM 658 N N . THR A 1 79 ? -9.524 9.617 -6.117 1.00 67.81 79 THR A N 1
ATOM 659 C CA . THR A 1 79 ? -9.434 10.839 -6.942 1.00 67.81 79 THR A CA 1
ATOM 660 C C . THR A 1 79 ? -8.220 10.865 -7.877 1.00 67.81 79 THR A C 1
ATOM 662 O O . THR A 1 79 ? -8.032 11.854 -8.585 1.00 67.81 79 THR A O 1
ATOM 665 N N . ARG A 1 80 ? -7.415 9.799 -7.891 1.00 55.06 80 ARG A N 1
ATOM 666 C CA . ARG A 1 80 ? -6.247 9.615 -8.761 1.00 55.06 80 ARG A CA 1
ATOM 667 C C . ARG A 1 80 ? -6.519 8.569 -9.830 1.00 55.06 80 ARG A C 1
ATOM 669 O O . ARG A 1 80 ? -5.959 8.755 -10.931 1.00 55.06 80 ARG A O 1
#

Secondary structure (DSSP, 8-state):
-PPPPP-PPPHHHHHHHHHHHTTT-HHHHHHHHHHHHHHHHHHHHHHHHHHHHHHHHHT-TTHHHHHHHHHHHHHHHH--

Organism: NCBI:txid1777137

Sequence (80 aa):
MPLPSFLPVSYHELRVLWCRYRARDPDVQRLVLEVQRFRGVVDEAYELQQVIEKCWREGGHGQLVALEKLRLLLNNERTR

Solvent-accessible surface area (backbone atoms only — not comparable to full-atom values): 4768 Å² total; per-residue (Å²): 133,81,82,81,82,87,74,82,80,47,74,66,56,46,51,50,51,43,68,74,30,70,88,78,37,72,65,62,46,51,50,50,51,49,55,55,50,52,50,53,54,53,52,52,48,51,54,40,49,52,51,38,53,51,28,62,76,70,74,48,88,69,38,62,62,41,52,51,51,47,49,52,54,54,49,56,65,71,77,106